Protein AF-A0A5P9NFJ7-F1 (afdb_monomer_lite)

Foldseek 3Di:
DDPDPDPPPVVVVVVVVVVVVVVVLVVVLVVVQLCQVQPVDPLRVPPDSVQKAFPQDDVQWTKIWGDDQNFIWIWIFDDDPSHTDHTDTPGGGDPDPDRDPPPDPALPGQAWDQDPVVQAIAGSRRHGDPPQDVVVVHDSGDD

Organism: NCBI:txid2601894

Sequence (143 aa):
MNITTVVRVALLAASCAAAAAQASDHGDHAARCKNAVMTETAEFQDIPMAGFSQNGHHHHNLLWTIHWDGQTATGSCKFHDGHFKGVEIHTHLKHSHHHKKSEHYKGEYGGFYYDRHVAKWRDPDGHVCHTCTPENGFPTRGY

pLDDT: mean 72.41, std 17.0, range [37.25, 95.12]

Secondary structure (DSSP, 8-state):
----SSTTSTHHHHHHHHHHHHHHHHHHHHHHHHHIIIII-GGGTTS-GGGEEEEEEETTEEEEEEEETTEEEEEEEEEETTEEEEEEEEE-----SS--------STTSS-EEETTTTEEE-TTSSB-TT--GGGT--SS--

Structure (mmCIF, N/CA/C/O backbone):
data_AF-A0A5P9NFJ7-F1
#
_entry.id   AF-A0A5P9NFJ7-F1
#
loop_
_atom_site.group_PDB
_atom_site.id
_atom_site.type_symbol
_atom_site.label_atom_id
_atom_site.label_alt_id
_atom_site.label_comp_id
_atom_site.label_asym_id
_atom_site.label_entity_id
_atom_site.label_seq_id
_atom_site.pdbx_PDB_ins_code
_atom_site.Cartn_x
_atom_site.Cartn_y
_atom_site.Cartn_z
_atom_site.occupancy
_atom_site.B_iso_or_equiv
_atom_site.auth_seq_id
_atom_site.auth_comp_id
_atom_site.auth_asym_id
_atom_site.auth_atom_id
_atom_site.pdbx_PDB_model_num
ATOM 1 N N . MET A 1 1 ? 33.511 -36.329 -38.056 1.00 41.50 1 MET A N 1
ATOM 2 C CA . MET A 1 1 ? 33.018 -35.781 -36.771 1.00 41.50 1 MET A CA 1
ATOM 3 C C . MET A 1 1 ? 32.157 -34.567 -37.098 1.00 41.50 1 MET A C 1
ATOM 5 O O . MET A 1 1 ? 32.683 -33.622 -37.667 1.00 41.50 1 MET A O 1
ATOM 9 N N . ASN A 1 2 ? 30.839 -34.647 -36.872 1.00 37.25 2 ASN A N 1
ATOM 10 C CA . ASN A 1 2 ? 29.849 -33.670 -37.354 1.00 37.25 2 ASN A CA 1
ATOM 11 C C . ASN A 1 2 ? 29.635 -32.522 -36.352 1.00 37.25 2 ASN A C 1
ATOM 13 O O . ASN A 1 2 ? 29.335 -32.756 -35.185 1.00 37.25 2 ASN A O 1
ATOM 17 N N . ILE A 1 3 ? 29.771 -31.284 -36.835 1.00 51.47 3 ILE A N 1
ATOM 18 C CA . ILE A 1 3 ? 29.779 -30.019 -36.075 1.00 51.47 3 ILE A CA 1
ATOM 19 C C . ILE A 1 3 ? 28.361 -29.411 -36.041 1.00 51.47 3 ILE A C 1
ATOM 21 O O . ILE A 1 3 ? 28.152 -28.254 -36.384 1.00 51.47 3 ILE A O 1
ATOM 25 N N . THR A 1 4 ? 27.335 -30.197 -35.702 1.00 52.41 4 THR A N 1
ATOM 26 C CA . THR A 1 4 ? 25.927 -29.744 -35.835 1.00 52.41 4 THR A CA 1
ATOM 27 C C . THR A 1 4 ? 25.122 -29.786 -34.535 1.00 52.41 4 THR A C 1
ATOM 29 O O . THR A 1 4 ? 23.923 -29.520 -34.549 1.00 52.41 4 THR A O 1
ATOM 32 N N . THR A 1 5 ? 25.762 -30.066 -33.396 1.00 48.75 5 THR A N 1
ATOM 33 C CA . THR A 1 5 ? 25.061 -30.346 -32.123 1.00 48.75 5 THR A CA 1
ATOM 34 C C . THR A 1 5 ? 25.290 -29.302 -31.022 1.00 48.75 5 THR A C 1
ATOM 36 O O . THR A 1 5 ? 24.879 -29.521 -29.890 1.00 48.75 5 THR A O 1
ATOM 39 N N . VAL A 1 6 ? 25.927 -28.159 -31.310 1.00 47.06 6 VAL A N 1
ATOM 40 C CA . VAL A 1 6 ? 26.293 -27.174 -30.261 1.00 47.06 6 VAL A CA 1
ATOM 41 C C . VAL A 1 6 ? 25.348 -25.959 -30.204 1.00 47.06 6 VAL A C 1
ATOM 43 O O . VAL A 1 6 ? 25.294 -25.261 -29.199 1.00 47.06 6 VAL A O 1
ATOM 46 N N . VAL A 1 7 ? 24.516 -25.719 -31.224 1.00 46.38 7 VAL A N 1
ATOM 47 C CA . VAL A 1 7 ? 23.753 -24.453 -31.328 1.00 46.38 7 VAL A CA 1
ATOM 48 C C . VAL A 1 7 ? 22.444 -24.438 -30.514 1.00 46.38 7 VAL A C 1
ATOM 50 O O . VAL A 1 7 ? 21.917 -23.371 -30.218 1.00 46.38 7 VAL A O 1
ATOM 53 N N . ARG A 1 8 ? 21.907 -25.590 -30.082 1.00 41.88 8 ARG A N 1
ATOM 54 C CA . ARG A 1 8 ? 20.587 -25.642 -29.411 1.00 41.88 8 ARG A CA 1
ATOM 55 C C . ARG A 1 8 ? 20.593 -25.440 -27.890 1.00 41.88 8 ARG A C 1
ATOM 57 O O . ARG A 1 8 ? 19.532 -25.179 -27.337 1.00 41.88 8 ARG A O 1
ATOM 64 N N . VAL A 1 9 ? 21.740 -25.513 -27.212 1.00 41.75 9 VAL A N 1
ATOM 65 C CA . VAL A 1 9 ? 21.795 -25.371 -25.738 1.00 41.75 9 VAL A CA 1
ATOM 66 C C . VAL A 1 9 ? 21.940 -23.906 -25.296 1.00 41.75 9 VAL A C 1
ATOM 68 O O . VAL A 1 9 ? 21.511 -23.545 -24.205 1.00 41.75 9 VAL A O 1
ATOM 71 N N . ALA A 1 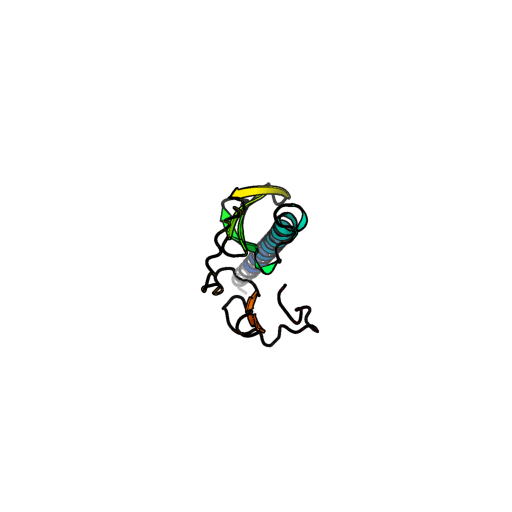10 ? 22.457 -23.024 -26.156 1.00 42.78 10 ALA A N 1
ATOM 72 C CA . ALA A 1 10 ? 22.693 -21.619 -25.806 1.00 42.78 10 ALA A CA 1
ATOM 73 C C . ALA A 1 10 ? 21.416 -20.750 -25.743 1.00 42.78 10 ALA A C 1
ATOM 75 O O . ALA A 1 10 ? 21.422 -19.697 -25.113 1.00 42.78 10 ALA A O 1
ATOM 76 N N . LEU A 1 11 ? 20.309 -21.181 -26.356 1.00 43.16 11 LEU A N 1
ATOM 77 C CA . LEU A 1 11 ? 19.073 -20.386 -26.438 1.00 43.16 11 LEU A CA 1
ATOM 78 C C . LEU A 1 11 ? 18.188 -20.453 -25.178 1.00 43.16 11 LEU A C 1
ATOM 80 O O . LEU A 1 11 ? 17.342 -19.585 -25.001 1.00 43.16 11 LEU A O 1
ATOM 84 N N . LEU A 1 12 ? 18.392 -21.429 -24.285 1.00 44.94 12 LEU A N 1
ATOM 85 C CA . LEU A 1 12 ? 17.580 -21.603 -23.065 1.00 44.94 12 LEU A CA 1
ATOM 86 C C . LEU A 1 12 ? 18.115 -20.839 -21.841 1.00 44.94 12 LEU A C 1
ATOM 88 O O . LEU A 1 12 ? 17.357 -20.549 -20.919 1.00 44.94 12 LEU A O 1
ATOM 92 N N . ALA A 1 13 ? 19.401 -20.480 -21.824 1.00 46.62 13 ALA A N 1
ATOM 93 C CA . ALA A 1 13 ? 19.993 -19.721 -20.718 1.00 46.62 13 ALA A CA 1
ATOM 94 C C . ALA A 1 13 ? 19.675 -18.215 -20.795 1.00 46.62 13 ALA A C 1
ATOM 96 O O . ALA A 1 13 ? 19.547 -17.553 -19.766 1.00 46.62 13 ALA A O 1
ATOM 97 N N . ALA A 1 14 ? 19.496 -17.675 -22.006 1.00 45.72 14 ALA A N 1
ATOM 98 C CA . ALA A 1 14 ? 19.188 -16.259 -22.217 1.00 45.72 14 ALA A CA 1
ATOM 99 C C . ALA A 1 14 ? 17.766 -15.878 -21.757 1.00 45.72 14 ALA A C 1
ATOM 101 O O . ALA A 1 14 ? 17.548 -14.767 -21.278 1.00 45.72 14 ALA A O 1
ATOM 102 N N . SER A 1 15 ? 16.806 -16.805 -21.837 1.00 44.59 15 SER A N 1
ATOM 103 C CA . SER A 1 15 ? 15.421 -16.579 -21.403 1.00 44.59 15 SER A CA 1
ATOM 104 C C . SER A 1 15 ? 15.270 -16.455 -19.883 1.00 44.59 15 SER A C 1
ATOM 106 O O . SER A 1 15 ? 14.421 -15.698 -19.418 1.00 44.59 15 SER A O 1
ATOM 108 N N . CYS A 1 16 ? 16.107 -17.139 -19.096 1.00 43.72 16 CYS A N 1
ATOM 109 C CA . CYS A 1 16 ? 16.026 -17.079 -17.633 1.00 43.72 16 CYS A CA 1
ATOM 110 C C . CYS A 1 16 ? 16.573 -15.760 -17.065 1.00 43.72 16 CYS A C 1
ATOM 112 O O . CYS A 1 16 ? 16.021 -15.235 -16.101 1.00 43.72 16 CYS A O 1
ATOM 114 N N . ALA A 1 17 ? 17.624 -15.196 -17.670 1.00 51.25 17 ALA A N 1
ATOM 115 C CA . ALA A 1 17 ? 18.217 -13.939 -17.212 1.00 51.25 17 ALA A CA 1
ATOM 116 C C . ALA A 1 17 ? 17.294 -12.732 -17.456 1.00 51.25 17 ALA A C 1
ATOM 118 O O . ALA A 1 17 ? 17.171 -11.866 -16.593 1.00 51.25 17 ALA A O 1
ATOM 119 N N . ALA A 1 18 ? 16.599 -12.699 -18.598 1.00 49.22 18 ALA A N 1
ATOM 120 C CA . ALA A 1 18 ? 15.651 -11.632 -18.913 1.00 49.22 18 ALA A CA 1
ATOM 121 C C . ALA A 1 18 ? 14.427 -11.646 -17.979 1.00 49.22 18 ALA A C 1
ATOM 123 O O . ALA A 1 18 ? 14.019 -10.595 -17.492 1.00 49.22 18 ALA A O 1
ATOM 124 N N . ALA A 1 19 ? 13.886 -12.829 -17.671 1.00 48.59 19 ALA A N 1
ATOM 125 C CA . ALA A 1 19 ? 12.771 -12.967 -16.735 1.00 48.59 19 ALA A CA 1
ATOM 126 C C . ALA A 1 19 ? 13.163 -12.573 -15.299 1.00 48.59 19 ALA A C 1
ATOM 128 O O . ALA A 1 19 ? 12.394 -11.903 -14.614 1.00 48.59 19 ALA A O 1
ATOM 129 N N . ALA A 1 20 ? 14.374 -12.931 -14.855 1.00 50.66 20 ALA A N 1
ATOM 130 C CA . ALA A 1 20 ? 14.879 -12.547 -13.538 1.00 50.66 20 ALA A CA 1
ATOM 131 C C . ALA A 1 20 ? 15.116 -11.030 -13.416 1.00 50.66 20 ALA A C 1
ATOM 133 O O . ALA A 1 20 ? 14.748 -10.443 -12.403 1.00 50.66 20 ALA A O 1
ATOM 134 N N . ALA A 1 21 ? 15.665 -10.388 -14.455 1.00 52.66 21 ALA A N 1
ATOM 135 C CA . ALA A 1 21 ? 15.881 -8.939 -14.478 1.00 52.66 21 ALA A CA 1
ATOM 136 C C . ALA A 1 21 ? 14.562 -8.144 -14.514 1.00 52.66 21 ALA A C 1
ATOM 138 O O . ALA A 1 21 ? 14.428 -7.122 -13.845 1.00 52.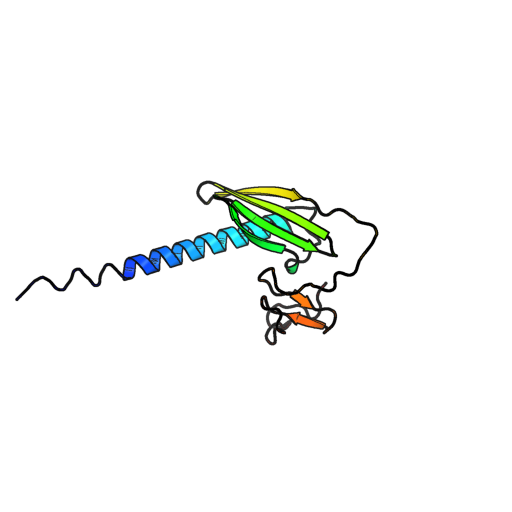66 21 ALA A O 1
ATOM 139 N N . GLN A 1 22 ? 13.561 -8.629 -15.255 1.00 54.06 22 GLN A N 1
ATOM 140 C CA . GLN A 1 22 ? 12.223 -8.027 -15.270 1.00 54.06 22 GLN A CA 1
ATOM 141 C C . GLN A 1 22 ? 11.500 -8.198 -13.927 1.00 54.06 22 GLN A C 1
ATOM 143 O O . GLN A 1 22 ? 10.795 -7.292 -13.488 1.00 54.06 22 GLN A O 1
ATOM 148 N N . ALA A 1 23 ? 11.698 -9.331 -13.246 1.00 55.84 23 ALA A N 1
ATOM 149 C CA . ALA A 1 23 ? 11.147 -9.559 -11.914 1.00 55.84 23 ALA A CA 1
ATOM 150 C C . ALA A 1 23 ? 11.803 -8.667 -10.843 1.00 55.84 23 ALA A C 1
ATOM 152 O O . ALA A 1 23 ? 11.099 -8.172 -9.962 1.00 55.84 23 ALA A O 1
ATOM 153 N N . SER A 1 24 ? 13.119 -8.425 -10.924 1.00 59.97 24 SER A N 1
ATOM 154 C CA . SER A 1 24 ? 13.822 -7.535 -9.989 1.00 59.97 24 SER A CA 1
ATOM 155 C C . SER A 1 24 ? 13.443 -6.066 -10.184 1.00 59.97 24 SER A C 1
ATOM 157 O O . SER A 1 24 ? 13.117 -5.397 -9.210 1.00 59.97 24 SER A O 1
ATOM 159 N N . ASP A 1 25 ? 13.389 -5.590 -11.432 1.00 62.72 25 ASP A N 1
ATOM 160 C CA . ASP A 1 25 ? 13.007 -4.206 -11.756 1.00 62.72 25 ASP A CA 1
ATOM 161 C C . ASP A 1 25 ? 11.568 -3.894 -11.305 1.00 62.72 25 ASP A C 1
ATOM 163 O O . ASP A 1 25 ? 11.284 -2.866 -10.688 1.00 62.72 25 ASP A O 1
ATOM 167 N N . HIS A 1 26 ? 10.650 -4.843 -11.511 1.00 66.00 26 HIS A N 1
ATOM 168 C CA . HIS A 1 26 ? 9.273 -4.717 -11.040 1.00 66.00 26 HIS A CA 1
ATOM 169 C C . HIS A 1 26 ? 9.171 -4.713 -9.503 1.00 66.00 26 HIS A C 1
ATOM 171 O O . HIS A 1 26 ? 8.337 -3.998 -8.943 1.00 66.00 26 HIS A O 1
ATOM 177 N N . GLY A 1 27 ? 10.017 -5.487 -8.812 1.00 70.25 27 GLY A N 1
ATOM 178 C CA . GLY A 1 27 ? 10.100 -5.500 -7.349 1.00 70.25 27 GLY A CA 1
ATOM 179 C C . GLY A 1 27 ? 10.588 -4.170 -6.768 1.00 70.25 27 GLY A C 1
ATOM 180 O O . GLY A 1 27 ? 9.978 -3.646 -5.832 1.00 70.25 27 GLY A O 1
ATOM 181 N N . ASP A 1 28 ? 11.624 -3.584 -7.369 1.00 81.69 28 ASP A N 1
ATOM 182 C CA . ASP A 1 28 ? 12.196 -2.304 -6.942 1.00 81.69 28 ASP A CA 1
ATOM 183 C C . ASP A 1 28 ? 11.221 -1.141 -7.175 1.00 81.69 28 ASP A C 1
ATOM 185 O O . ASP A 1 28 ? 11.017 -0.297 -6.293 1.00 81.69 28 ASP A O 1
ATOM 189 N N . HIS A 1 29 ? 10.533 -1.128 -8.321 1.00 85.31 29 HIS A N 1
ATOM 190 C CA . HIS A 1 29 ? 9.483 -0.150 -8.600 1.00 85.31 29 HIS A CA 1
ATOM 191 C C . HIS A 1 29 ? 8.307 -0.264 -7.624 1.00 85.31 29 HIS A C 1
ATOM 193 O O . HIS A 1 29 ? 7.835 0.757 -7.114 1.00 85.31 29 HIS A O 1
ATOM 199 N N . ALA A 1 30 ? 7.860 -1.484 -7.314 1.00 84.12 30 ALA A N 1
ATOM 200 C CA . ALA A 1 30 ? 6.780 -1.720 -6.358 1.00 84.12 30 ALA A CA 1
ATOM 201 C C . ALA A 1 30 ? 7.142 -1.214 -4.954 1.00 84.12 30 ALA A C 1
ATOM 203 O O . ALA A 1 30 ? 6.372 -0.471 -4.340 1.00 84.12 30 ALA A O 1
ATOM 204 N N . ALA A 1 31 ? 8.341 -1.546 -4.466 1.00 83.38 31 ALA A N 1
ATOM 205 C CA . ALA A 1 31 ? 8.829 -1.085 -3.170 1.00 83.38 31 ALA A CA 1
ATOM 206 C C . ALA A 1 31 ? 8.964 0.445 -3.118 1.00 83.38 31 ALA A C 1
ATOM 208 O O . ALA A 1 31 ? 8.540 1.075 -2.145 1.00 83.38 31 ALA A O 1
ATOM 209 N N . ARG A 1 32 ? 9.497 1.064 -4.182 1.00 89.56 32 ARG A N 1
ATOM 210 C CA . ARG A 1 32 ? 9.626 2.524 -4.271 1.00 89.56 32 ARG A CA 1
ATOM 211 C C . ARG A 1 32 ? 8.266 3.214 -4.286 1.00 89.56 32 ARG A C 1
ATOM 213 O O . ARG A 1 32 ? 8.085 4.186 -3.558 1.00 89.56 32 ARG A O 1
ATOM 220 N N . CYS A 1 33 ? 7.328 2.708 -5.084 1.00 90.31 33 CYS A N 1
ATOM 221 C CA . CYS A 1 33 ? 5.972 3.240 -5.169 1.00 90.31 33 CYS A CA 1
ATOM 222 C C . CYS A 1 33 ? 5.261 3.162 -3.816 1.00 90.31 33 CYS A C 1
ATOM 224 O O . CYS A 1 33 ? 4.748 4.165 -3.326 1.00 90.31 33 CYS A O 1
ATOM 226 N N . LYS A 1 34 ? 5.310 1.991 -3.175 1.00 86.69 34 LYS A N 1
ATOM 227 C CA . LYS A 1 34 ? 4.723 1.763 -1.855 1.00 86.69 34 LYS A CA 1
ATOM 228 C C . LYS A 1 34 ? 5.281 2.718 -0.803 1.00 86.69 34 LYS A C 1
ATOM 230 O O . LYS A 1 34 ? 4.506 3.338 -0.082 1.00 86.69 34 LYS A O 1
ATOM 235 N N . ASN A 1 35 ? 6.604 2.882 -0.745 1.00 86.50 35 ASN A N 1
ATOM 236 C CA . ASN A 1 35 ? 7.225 3.831 0.177 1.00 86.50 35 ASN A CA 1
ATOM 237 C C . ASN A 1 35 ? 6.772 5.268 -0.109 1.00 86.50 35 ASN A C 1
ATOM 239 O O . ASN A 1 35 ? 6.301 5.933 0.801 1.00 86.50 35 ASN A O 1
ATOM 243 N N . ALA A 1 36 ? 6.826 5.728 -1.361 1.00 91.00 36 ALA A N 1
ATOM 244 C CA . ALA A 1 36 ? 6.433 7.097 -1.696 1.00 91.00 36 ALA A CA 1
ATOM 245 C C . ALA A 1 36 ? 4.963 7.400 -1.347 1.00 91.00 36 ALA A C 1
ATOM 247 O O . ALA A 1 36 ? 4.649 8.456 -0.802 1.00 91.00 36 ALA A O 1
ATOM 248 N N . VAL A 1 37 ? 4.052 6.460 -1.606 1.00 90.88 37 VAL A N 1
ATOM 249 C CA . VAL A 1 37 ? 2.636 6.629 -1.256 1.00 90.88 37 VAL A CA 1
ATOM 250 C C . VAL A 1 37 ? 2.449 6.659 0.262 1.00 90.88 37 VAL A C 1
ATOM 252 O O . VAL A 1 37 ? 1.782 7.551 0.770 1.00 90.88 37 VAL A O 1
ATOM 255 N N . MET A 1 38 ? 3.058 5.727 0.996 1.00 85.00 38 MET A N 1
ATOM 256 C CA . MET A 1 38 ? 2.759 5.539 2.421 1.00 85.00 38 MET A CA 1
ATOM 257 C C . MET A 1 38 ? 3.571 6.432 3.363 1.00 85.00 38 MET A C 1
ATOM 259 O O . MET A 1 38 ? 3.164 6.627 4.502 1.00 85.00 38 MET A O 1
ATOM 263 N N . THR A 1 39 ? 4.712 6.974 2.928 1.00 80.69 39 THR A N 1
ATOM 264 C CA . THR A 1 39 ? 5.572 7.808 3.787 1.00 80.69 39 THR A CA 1
ATOM 265 C C . THR A 1 39 ? 5.669 9.254 3.311 1.00 80.69 39 THR A C 1
ATOM 267 O O . THR A 1 39 ? 5.704 10.168 4.136 1.00 80.69 39 THR A O 1
ATOM 270 N N . GLU A 1 40 ? 5.675 9.492 1.996 1.00 85.31 40 GLU A N 1
ATOM 271 C CA . GLU A 1 40 ? 5.864 10.834 1.428 1.00 85.31 40 GLU A CA 1
ATOM 272 C C . GLU A 1 40 ? 4.526 11.573 1.209 1.00 85.31 40 GLU A C 1
ATOM 274 O O . GLU A 1 40 ? 4.519 12.795 1.062 1.00 85.31 40 GLU A O 1
ATOM 279 N N . THR A 1 41 ? 3.383 10.872 1.249 1.00 86.00 41 THR A N 1
ATOM 280 C CA . THR A 1 41 ? 2.048 11.486 1.121 1.00 86.00 41 THR A CA 1
ATOM 281 C C . THR A 1 41 ? 1.394 11.670 2.489 1.00 86.00 41 THR A C 1
ATOM 283 O O . THR A 1 41 ? 0.957 10.703 3.106 1.00 86.00 41 THR A O 1
ATOM 286 N N . ALA A 1 42 ? 1.277 12.921 2.947 1.00 84.69 42 ALA A N 1
ATOM 287 C CA . ALA A 1 42 ? 0.758 13.257 4.280 1.00 84.69 42 ALA A CA 1
ATOM 288 C C . ALA A 1 42 ? -0.637 12.675 4.579 1.00 84.69 42 ALA A C 1
ATOM 290 O O . ALA A 1 42 ? -0.894 12.266 5.704 1.00 84.69 42 ALA A O 1
ATOM 291 N N . GLU A 1 43 ? -1.515 12.582 3.574 1.00 84.38 43 GLU A N 1
ATOM 292 C CA . GLU A 1 43 ? -2.862 12.001 3.713 1.00 84.38 43 GLU A CA 1
ATOM 293 C C . GLU A 1 43 ? -2.843 10.527 4.158 1.00 84.38 43 GLU A C 1
ATOM 295 O O . GLU A 1 43 ? -3.806 10.052 4.755 1.00 84.38 43 GLU A O 1
ATOM 300 N N . PHE A 1 44 ? -1.756 9.798 3.883 1.00 85.25 44 PHE A N 1
ATOM 301 C CA . PHE A 1 44 ? -1.672 8.351 4.087 1.00 85.25 44 PHE A CA 1
ATOM 302 C C . PHE A 1 44 ? -0.656 7.932 5.159 1.00 85.25 44 PHE A C 1
ATOM 304 O O . PHE A 1 44 ? -0.520 6.737 5.412 1.00 85.25 44 PHE A O 1
ATOM 311 N N . GLN A 1 45 ? 0.030 8.881 5.810 1.00 79.00 45 GLN A N 1
ATOM 312 C CA . GLN A 1 45 ? 1.096 8.590 6.785 1.00 79.00 45 GLN A CA 1
ATOM 313 C C . GLN A 1 45 ? 0.616 7.781 7.996 1.00 79.00 45 GLN A C 1
ATOM 315 O O . GLN A 1 45 ? 1.362 6.950 8.512 1.00 79.00 45 GLN A O 1
ATOM 320 N N . ASP A 1 46 ? -0.630 7.992 8.422 1.00 77.12 46 ASP A N 1
ATOM 321 C CA . ASP A 1 46 ? -1.223 7.299 9.572 1.00 77.12 46 ASP A CA 1
ATOM 322 C C . ASP A 1 46 ? -1.919 5.982 9.191 1.00 77.12 46 ASP A C 1
ATOM 324 O O . ASP A 1 46 ? -2.435 5.265 10.051 1.00 77.12 46 ASP A O 1
ATOM 328 N N . ILE A 1 47 ? -1.959 5.644 7.900 1.00 77.31 47 ILE A N 1
ATOM 329 C CA . ILE A 1 47 ? -2.610 4.429 7.417 1.00 77.31 47 ILE A CA 1
ATOM 330 C C . ILE A 1 47 ? -1.611 3.281 7.510 1.00 77.31 47 ILE A C 1
ATOM 332 O O . ILE A 1 47 ? -0.491 3.387 7.001 1.00 77.31 47 ILE A O 1
ATOM 336 N N . PRO A 1 48 ? -1.982 2.137 8.106 1.00 75.06 48 PRO A N 1
ATOM 337 C CA . PRO A 1 48 ? -1.075 1.012 8.159 1.00 75.06 48 PRO A CA 1
ATOM 338 C C . PRO A 1 48 ? -0.753 0.519 6.753 1.00 75.06 48 PRO A C 1
ATOM 340 O O . PRO A 1 48 ? -1.595 0.461 5.858 1.00 75.06 48 PRO A O 1
ATOM 343 N N . MET A 1 49 ? 0.477 0.043 6.601 1.00 72.75 49 MET A N 1
ATOM 344 C CA . MET A 1 49 ? 1.031 -0.458 5.345 1.00 72.75 49 MET A CA 1
ATOM 345 C C . MET A 1 49 ? 0.187 -1.564 4.671 1.00 72.75 49 MET A C 1
ATOM 347 O O . MET A 1 49 ? 0.328 -1.797 3.474 1.00 72.75 49 MET A O 1
ATOM 351 N N . ALA A 1 50 ? -0.677 -2.247 5.431 1.00 68.25 50 ALA A N 1
ATOM 352 C CA . ALA A 1 50 ? -1.604 -3.278 4.953 1.00 68.25 50 ALA A CA 1
ATOM 353 C C . ALA A 1 50 ? -2.861 -2.725 4.249 1.00 68.25 50 ALA A C 1
ATOM 355 O O . ALA A 1 50 ? -3.571 -3.481 3.588 1.00 68.25 50 ALA A O 1
ATOM 356 N N . GLY A 1 51 ? -3.150 -1.428 4.397 1.00 76.00 51 GLY A N 1
ATOM 357 C CA . GLY A 1 51 ? -4.195 -0.753 3.628 1.00 76.00 51 GLY A CA 1
ATOM 358 C C . GLY A 1 51 ? -3.780 -0.515 2.178 1.00 76.00 51 GLY A C 1
ATOM 359 O O . GLY A 1 51 ? -4.642 -0.400 1.315 1.00 76.00 51 GLY A O 1
ATOM 360 N N . PHE A 1 52 ? -2.473 -0.472 1.899 1.00 86.00 52 PHE A N 1
ATOM 361 C CA . PHE A 1 52 ? -1.924 -0.276 0.562 1.00 86.00 52 PHE A CA 1
ATOM 362 C C . PHE A 1 52 ? -1.897 -1.568 -0.244 1.00 86.00 52 PHE A C 1
ATOM 364 O O . PHE A 1 52 ? -1.468 -2.622 0.227 1.00 86.00 52 PHE A O 1
ATOM 371 N N . SER A 1 53 ? -2.235 -1.432 -1.515 1.00 80.88 53 SER A N 1
ATOM 372 C CA . SER A 1 53 ? -2.233 -2.507 -2.485 1.00 80.88 53 SER A CA 1
ATOM 373 C C . SER A 1 53 ? -1.807 -2.012 -3.858 1.00 80.88 53 SER A C 1
ATOM 375 O O . SER A 1 53 ? -2.039 -0.856 -4.219 1.00 80.88 53 SER A O 1
ATOM 377 N N . GLN A 1 54 ? -1.166 -2.893 -4.622 1.00 84.88 54 GLN A N 1
ATOM 378 C CA . GLN A 1 54 ? -0.772 -2.622 -5.998 1.00 84.88 54 GLN A CA 1
ATOM 379 C C . GLN A 1 54 ? -1.675 -3.417 -6.936 1.00 84.88 54 GLN A C 1
ATOM 381 O O . GLN A 1 54 ? -1.696 -4.644 -6.889 1.00 84.88 54 GLN A O 1
ATOM 386 N N . ASN A 1 55 ? -2.384 -2.716 -7.817 1.00 75.19 55 ASN A N 1
ATOM 387 C CA . ASN A 1 55 ? -3.434 -3.303 -8.656 1.00 75.19 55 ASN A CA 1
ATOM 388 C C . ASN A 1 55 ? -2.954 -3.637 -10.075 1.00 75.19 55 ASN A C 1
ATOM 390 O O . ASN A 1 55 ? -3.756 -3.962 -10.947 1.00 75.19 55 ASN A O 1
ATOM 394 N N . GLY A 1 56 ? -1.649 -3.518 -10.328 1.00 75.94 56 GLY A N 1
ATOM 395 C CA . GLY A 1 56 ? -1.030 -3.792 -11.621 1.00 75.94 56 GLY A CA 1
ATOM 396 C C . GLY A 1 56 ? -0.304 -2.579 -12.193 1.00 75.94 56 GLY A C 1
ATOM 397 O O . GLY A 1 56 ? 0.167 -1.708 -11.459 1.00 75.94 56 GLY A O 1
ATOM 398 N N . HIS A 1 57 ? -0.192 -2.540 -13.517 1.00 80.50 57 HIS A N 1
ATOM 399 C CA . HIS A 1 57 ? 0.522 -1.501 -14.248 1.00 80.50 57 HIS A CA 1
ATOM 400 C C . HIS A 1 57 ? -0.303 -1.011 -15.439 1.00 80.50 57 HIS A C 1
ATOM 402 O O . HIS A 1 57 ? -0.991 -1.786 -16.101 1.00 80.50 57 HIS A O 1
ATOM 408 N N . HIS A 1 58 ? -0.213 0.283 -15.734 1.00 76.75 58 HIS A N 1
ATOM 409 C CA . HIS A 1 58 ? -0.735 0.854 -16.969 1.00 76.75 58 HIS A CA 1
ATOM 410 C C . HIS A 1 58 ? 0.357 1.710 -17.608 1.00 76.75 58 HIS A C 1
ATOM 412 O O . HIS A 1 58 ? 0.776 2.723 -17.043 1.00 76.75 58 HIS A O 1
ATOM 418 N N . HIS A 1 59 ? 0.848 1.276 -18.772 1.00 81.50 59 HIS A N 1
ATOM 419 C CA . HIS A 1 59 ? 2.083 1.788 -19.373 1.00 81.50 59 HIS A CA 1
ATOM 420 C C . HIS A 1 59 ? 3.269 1.654 -18.399 1.00 81.50 59 HIS A C 1
ATOM 422 O O . HIS A 1 59 ? 3.483 0.581 -17.845 1.00 81.50 59 HIS A O 1
ATOM 428 N N . HIS A 1 60 ? 4.015 2.735 -18.171 1.00 82.00 60 HIS A N 1
ATOM 429 C CA . HIS A 1 60 ? 5.132 2.800 -17.226 1.00 82.00 60 HIS A CA 1
ATOM 430 C C . HIS A 1 60 ? 4.696 3.200 -15.807 1.00 82.00 60 HIS A C 1
ATOM 432 O O . HIS A 1 60 ? 5.522 3.605 -14.998 1.00 82.00 60 HIS A O 1
ATOM 438 N N . ASN A 1 61 ? 3.401 3.132 -15.490 1.00 88.69 61 ASN A N 1
ATOM 439 C CA . ASN A 1 61 ? 2.891 3.540 -14.186 1.00 88.69 61 ASN A CA 1
ATOM 440 C C . ASN A 1 61 ? 2.451 2.326 -13.378 1.00 88.69 61 ASN A C 1
ATOM 442 O O . ASN A 1 61 ? 1.797 1.430 -13.913 1.00 88.69 61 ASN A O 1
ATOM 446 N N . LEU A 1 62 ? 2.739 2.341 -12.079 1.00 90.62 62 LEU A N 1
ATOM 447 C CA . LEU A 1 62 ? 2.205 1.359 -11.139 1.00 90.62 62 LEU A CA 1
ATOM 448 C C . LEU A 1 62 ? 0.903 1.880 -10.549 1.00 90.62 62 LEU A C 1
ATOM 450 O O . LEU A 1 62 ? 0.880 2.962 -9.968 1.00 90.62 62 LEU A O 1
ATOM 454 N N . LEU A 1 63 ? -0.175 1.119 -10.711 1.00 91.06 63 LEU A N 1
ATOM 455 C CA . LEU A 1 63 ? -1.472 1.461 -10.142 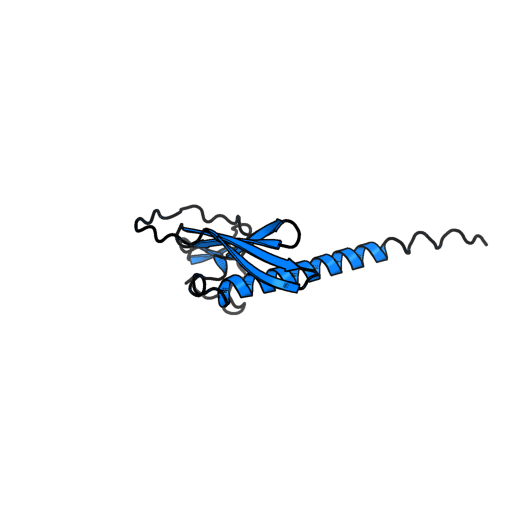1.00 91.06 63 LEU A CA 1
ATOM 456 C C . LEU A 1 63 ? -1.538 0.971 -8.704 1.00 91.06 63 LEU A C 1
ATOM 458 O O . LEU A 1 63 ? -1.154 -0.162 -8.408 1.00 91.06 63 LEU A O 1
ATOM 462 N N . TRP A 1 64 ? -2.069 1.808 -7.825 1.00 91.06 64 TRP A N 1
ATOM 463 C CA . TRP A 1 64 ? -2.214 1.477 -6.418 1.00 91.06 64 TRP A CA 1
ATOM 464 C C . TRP A 1 64 ? -3.596 1.835 -5.901 1.00 91.06 64 TRP A C 1
ATOM 466 O O . TRP A 1 64 ? -4.336 2.641 -6.475 1.00 91.06 64 TRP A O 1
ATOM 476 N N . THR A 1 65 ? -3.962 1.199 -4.800 1.00 87.50 65 THR A N 1
ATOM 477 C CA . THR A 1 65 ? -5.188 1.486 -4.071 1.00 87.50 65 THR A CA 1
ATOM 478 C C . THR A 1 65 ? -4.952 1.330 -2.582 1.00 87.50 65 THR A C 1
ATOM 480 O O . THR A 1 65 ? -4.233 0.435 -2.143 1.00 87.50 65 THR A O 1
ATOM 483 N N . ILE A 1 66 ? -5.552 2.225 -1.812 1.00 86.06 66 ILE A N 1
ATOM 484 C CA . ILE A 1 66 ? -5.579 2.183 -0.362 1.00 86.06 66 ILE A CA 1
ATOM 485 C C . ILE A 1 66 ? -7.007 1.903 0.074 1.00 86.06 66 ILE A C 1
ATOM 487 O O . ILE A 1 66 ? -7.909 2.671 -0.260 1.00 86.06 66 ILE A O 1
ATOM 491 N N . HIS A 1 67 ? -7.195 0.846 0.855 1.00 81.81 67 HIS A N 1
ATOM 492 C CA . HIS A 1 67 ? -8.438 0.560 1.560 1.00 81.81 67 HIS A CA 1
ATOM 493 C C . HIS A 1 67 ? -8.222 0.712 3.059 1.00 81.81 67 HIS A C 1
ATOM 495 O O . HIS A 1 67 ? -7.440 -0.019 3.663 1.00 81.81 67 HIS A O 1
ATOM 501 N N . TRP A 1 68 ? -8.934 1.655 3.672 1.00 80.81 68 TRP A N 1
ATOM 502 C CA . TRP A 1 68 ? -8.821 1.908 5.105 1.00 80.81 68 TRP A CA 1
ATOM 503 C C . TRP A 1 68 ? -10.146 2.395 5.680 1.00 80.81 68 TRP A C 1
ATOM 505 O O . TRP A 1 68 ? -10.779 3.277 5.108 1.00 80.81 68 TRP A O 1
ATOM 515 N N . ASP A 1 69 ? -10.596 1.793 6.782 1.00 75.12 69 ASP A N 1
ATOM 516 C CA . ASP A 1 69 ? -11.837 2.154 7.486 1.00 75.12 69 ASP A CA 1
ATOM 517 C C . ASP A 1 69 ? -13.085 2.298 6.587 1.00 75.12 69 ASP A C 1
ATOM 519 O O . ASP A 1 69 ? -13.931 3.174 6.776 1.00 75.12 69 ASP A O 1
ATOM 523 N N . GLY A 1 70 ? -13.216 1.413 5.592 1.00 72.19 70 GLY A N 1
ATOM 524 C CA . GLY A 1 70 ? -14.325 1.427 4.629 1.00 72.19 70 GLY A CA 1
ATOM 525 C C . GLY A 1 70 ? -14.239 2.547 3.585 1.00 72.19 70 GLY A C 1
ATOM 526 O O . GLY A 1 70 ? -15.178 2.742 2.815 1.00 72.19 70 GLY A O 1
ATOM 527 N N . GLN A 1 71 ? -13.127 3.276 3.551 1.00 78.38 71 GLN A N 1
ATOM 528 C CA . GLN A 1 71 ? -12.802 4.276 2.544 1.00 78.38 71 GLN A CA 1
ATOM 529 C C . GLN A 1 71 ? -11.815 3.707 1.524 1.00 78.38 71 GLN A C 1
ATOM 531 O O . GLN A 1 71 ? -11.175 2.671 1.739 1.00 78.38 71 GLN A O 1
ATOM 536 N N . THR A 1 72 ? -11.721 4.375 0.376 1.00 84.19 72 THR A N 1
ATOM 537 C CA . THR A 1 72 ? -10.851 3.958 -0.722 1.00 84.19 72 THR A CA 1
ATOM 538 C C . THR A 1 72 ? -10.194 5.163 -1.371 1.00 84.19 72 THR A C 1
ATOM 540 O O . THR A 1 72 ? -10.884 6.097 -1.782 1.00 84.19 72 THR A O 1
ATOM 543 N N . ALA A 1 73 ? -8.874 5.115 -1.501 1.00 89.94 73 ALA A N 1
ATOM 544 C CA . ALA A 1 73 ? -8.100 6.019 -2.339 1.00 89.94 73 ALA A CA 1
ATOM 545 C C . ALA A 1 73 ? -7.414 5.225 -3.448 1.00 89.94 73 ALA A C 1
ATOM 547 O O . ALA A 1 73 ? -7.005 4.089 -3.246 1.00 89.94 73 ALA A O 1
ATOM 548 N N . THR A 1 74 ? -7.299 5.812 -4.629 1.00 91.81 74 THR A N 1
ATOM 549 C CA . THR A 1 74 ? -6.689 5.179 -5.799 1.00 91.81 74 THR A CA 1
ATOM 550 C C . THR A 1 74 ? -5.739 6.163 -6.445 1.00 91.81 74 THR A C 1
ATOM 552 O O . THR A 1 74 ? -5.935 7.379 -6.364 1.00 91.81 74 THR A O 1
ATOM 555 N N . GLY A 1 75 ? -4.727 5.648 -7.126 1.00 93.31 75 GLY A N 1
ATOM 556 C CA . GLY A 1 75 ? -3.806 6.491 -7.860 1.00 93.31 75 GLY A CA 1
ATOM 557 C C . GLY A 1 75 ? -2.784 5.695 -8.642 1.00 93.31 75 GLY A C 1
ATOM 558 O O . GLY A 1 75 ? -2.942 4.496 -8.893 1.00 93.31 75 GLY A O 1
ATOM 559 N N . SER A 1 76 ? -1.734 6.388 -9.059 1.00 94.88 76 SER A N 1
ATOM 560 C CA . SER A 1 76 ? -0.620 5.782 -9.766 1.00 94.88 76 SER A CA 1
ATOM 561 C C . SER A 1 76 ? 0.727 6.359 -9.339 1.00 94.88 76 SER A C 1
ATOM 563 O O . SER A 1 76 ? 0.842 7.528 -8.992 1.00 94.88 76 SER A O 1
ATOM 565 N N . CYS A 1 77 ? 1.765 5.533 -9.352 1.00 95.12 77 CYS A N 1
ATOM 566 C CA . CYS A 1 77 ? 3.152 5.974 -9.289 1.00 95.12 77 CYS A CA 1
ATOM 567 C C . CYS A 1 77 ? 3.687 6.081 -10.711 1.00 95.12 77 CYS A C 1
ATOM 569 O O . CYS A 1 77 ? 3.611 5.115 -11.474 1.00 95.12 77 CYS A O 1
ATOM 571 N N . LYS A 1 78 ? 4.222 7.247 -11.069 1.00 94.62 78 LYS A N 1
ATOM 572 C CA . LYS A 1 78 ? 4.771 7.506 -12.399 1.00 94.62 78 LYS A CA 1
ATOM 573 C C . LYS A 1 78 ? 6.224 7.071 -12.468 1.00 94.62 78 LYS A C 1
ATOM 575 O O . LYS A 1 78 ? 7.041 7.540 -11.673 1.00 94.62 78 LYS A O 1
ATOM 580 N N . PHE A 1 79 ? 6.552 6.251 -13.460 1.00 91.62 79 PHE A N 1
ATOM 581 C CA . PHE A 1 79 ? 7.932 5.964 -13.832 1.00 91.62 79 PHE A CA 1
ATOM 582 C C . PHE A 1 79 ? 8.164 6.380 -15.282 1.00 91.62 79 PHE A C 1
ATOM 584 O O . PHE A 1 79 ? 7.276 6.294 -16.129 1.00 91.62 79 PHE A O 1
ATOM 591 N N . HIS A 1 80 ? 9.365 6.861 -15.567 1.00 87.94 80 HIS A N 1
ATOM 592 C CA . HIS A 1 80 ? 9.807 7.175 -16.920 1.00 87.94 80 HIS A CA 1
ATOM 593 C C . HIS A 1 80 ? 11.247 6.702 -17.060 1.00 87.94 80 HIS A C 1
ATOM 595 O O . HIS A 1 80 ? 12.087 7.092 -16.250 1.00 87.94 80 HIS A O 1
ATOM 601 N N . ASP A 1 81 ? 11.497 5.823 -18.031 1.00 86.50 81 ASP A N 1
ATOM 602 C CA . ASP A 1 81 ? 12.796 5.175 -18.253 1.00 86.50 81 ASP A CA 1
ATOM 603 C C . ASP A 1 81 ? 13.370 4.508 -16.987 1.00 86.50 81 ASP A C 1
ATOM 605 O O . ASP A 1 81 ? 14.549 4.635 -16.680 1.00 86.50 81 ASP A O 1
ATOM 609 N N . GLY A 1 82 ? 12.512 3.849 -16.196 1.00 83.44 82 GLY A N 1
ATOM 610 C CA . GLY A 1 82 ? 12.898 3.214 -14.924 1.00 83.44 82 GLY A CA 1
ATOM 611 C C . GLY A 1 82 ? 13.114 4.191 -13.759 1.00 83.44 82 GLY A C 1
ATOM 612 O O . GLY A 1 82 ? 13.404 3.790 -12.637 1.00 83.44 82 GLY A O 1
ATOM 613 N N . HIS A 1 83 ? 12.941 5.496 -13.978 1.00 88.31 83 HIS A N 1
ATOM 614 C CA . HIS A 1 83 ? 13.091 6.498 -12.928 1.00 88.31 83 HIS A CA 1
ATOM 615 C C . HIS A 1 83 ? 11.744 6.925 -12.354 1.00 88.31 83 HIS A C 1
ATOM 617 O O . HIS A 1 83 ? 10.853 7.371 -13.082 1.00 88.31 83 HIS A O 1
ATOM 623 N N . PHE A 1 84 ? 11.625 6.859 -11.027 1.00 91.69 84 PHE A N 1
ATOM 624 C CA . PHE A 1 84 ? 10.464 7.352 -10.293 1.00 91.69 84 PHE A CA 1
ATOM 625 C C . PHE A 1 84 ? 10.295 8.867 -10.481 1.00 91.69 84 PHE A C 1
ATOM 627 O O . PHE A 1 84 ? 11.236 9.637 -10.277 1.00 91.69 84 PHE A O 1
ATOM 634 N N . LYS A 1 85 ? 9.093 9.294 -10.874 1.00 94.75 85 LYS A N 1
ATOM 635 C CA . LYS A 1 85 ? 8.744 10.706 -11.105 1.00 94.75 85 LYS A CA 1
ATOM 636 C C . LYS A 1 85 ? 7.810 11.277 -10.047 1.00 94.75 85 LYS A C 1
ATOM 638 O O . LYS A 1 85 ? 7.846 12.481 -9.823 1.00 94.75 85 LYS A O 1
ATOM 643 N N . GLY A 1 86 ? 7.004 10.442 -9.397 1.00 93.69 86 GLY A N 1
ATOM 644 C CA . GLY A 1 86 ? 6.122 10.881 -8.320 1.00 93.69 86 GLY A CA 1
ATOM 645 C C . GLY A 1 86 ? 4.867 10.031 -8.166 1.00 93.69 86 GLY A C 1
ATOM 646 O O . GLY A 1 86 ? 4.653 9.060 -8.897 1.00 93.69 86 GLY A O 1
ATOM 647 N N . VAL A 1 87 ? 4.040 10.431 -7.203 1.00 94.75 87 VAL A N 1
ATOM 648 C CA . VAL A 1 87 ? 2.722 9.855 -6.917 1.00 94.75 87 VAL A CA 1
ATOM 649 C C . VAL A 1 87 ? 1.643 10.778 -7.481 1.00 94.75 87 VAL A C 1
ATOM 651 O O . VAL A 1 87 ? 1.646 11.976 -7.218 1.00 94.75 87 VAL A O 1
ATOM 654 N N . GLU A 1 88 ? 0.708 10.214 -8.237 1.00 94.31 88 GLU A N 1
ATOM 655 C CA . GLU A 1 88 ? -0.521 10.870 -8.675 1.00 94.31 88 GLU A CA 1
ATOM 656 C C . GLU A 1 88 ? -1.711 10.224 -7.959 1.00 94.31 88 GLU A C 1
ATOM 658 O O . GLU A 1 88 ? -1.898 9.009 -8.034 1.00 94.31 88 GLU A O 1
ATOM 663 N N . ILE A 1 89 ? -2.518 11.028 -7.269 1.00 92.81 89 ILE A N 1
ATOM 664 C CA . ILE A 1 89 ? -3.723 10.573 -6.567 1.00 92.81 89 ILE A CA 1
ATOM 665 C C . ILE A 1 89 ? -4.925 10.824 -7.478 1.00 92.81 89 ILE A C 1
ATOM 667 O O . ILE A 1 89 ? -5.169 11.956 -7.886 1.00 92.81 89 ILE A O 1
ATOM 671 N N . HIS A 1 90 ? -5.679 9.775 -7.804 1.00 90.12 90 HIS A N 1
ATOM 672 C CA . HIS A 1 90 ? -6.903 9.884 -8.604 1.00 90.12 90 HIS A CA 1
ATOM 673 C C . HIS A 1 90 ? -8.141 10.062 -7.717 1.00 90.12 90 HIS A C 1
ATOM 675 O O . HIS A 1 90 ? -9.060 10.802 -8.068 1.00 90.12 90 HIS A O 1
ATOM 681 N N . THR A 1 91 ? -8.179 9.389 -6.563 1.00 87.69 91 THR A N 1
ATOM 682 C CA . THR A 1 91 ? -9.255 9.530 -5.575 1.00 87.69 91 THR A CA 1
ATOM 683 C C . THR A 1 91 ? -8.685 9.621 -4.166 1.00 87.69 91 THR A C 1
ATOM 685 O O . THR A 1 91 ? -7.817 8.834 -3.800 1.00 87.69 91 THR A O 1
ATOM 688 N N . HIS A 1 92 ? -9.213 10.553 -3.376 1.00 84.62 92 HIS A N 1
ATOM 689 C CA . HIS A 1 92 ? -8.834 10.789 -1.980 1.00 84.62 92 HIS A CA 1
ATOM 690 C C . HIS A 1 92 ? -9.729 10.019 -1.004 1.00 84.62 92 HIS A C 1
ATOM 692 O O . HIS A 1 92 ? -10.872 9.675 -1.335 1.00 84.62 92 HIS A O 1
ATOM 698 N N . LEU A 1 93 ? -9.244 9.819 0.221 1.00 76.69 93 LEU A N 1
ATOM 699 C CA . LEU A 1 93 ? -10.038 9.281 1.321 1.00 76.69 93 LEU A CA 1
ATOM 700 C C . LEU A 1 93 ? -11.075 10.324 1.748 1.00 76.69 93 LEU A C 1
ATOM 702 O O . LEU A 1 93 ? -10.766 11.362 2.331 1.00 76.69 93 LEU A O 1
ATOM 706 N N . LYS A 1 94 ? -12.345 10.085 1.416 1.00 64.81 94 LYS A N 1
ATOM 707 C CA . LYS A 1 94 ? -13.436 10.952 1.868 1.00 64.81 94 LYS A CA 1
ATOM 708 C C . LYS A 1 94 ? -13.806 10.583 3.299 1.00 64.81 94 LYS A C 1
ATOM 710 O O . LYS A 1 94 ? -14.367 9.510 3.515 1.00 64.81 94 LYS A O 1
ATOM 715 N N . HIS A 1 95 ? -13.607 11.506 4.243 1.00 49.81 95 HIS A N 1
ATOM 716 C CA . HIS A 1 95 ? -14.191 11.421 5.582 1.00 49.81 95 HIS A CA 1
ATOM 717 C C . HIS A 1 95 ? -15.722 11.317 5.485 1.00 49.81 95 HIS A C 1
ATOM 719 O O . HIS A 1 95 ? -16.433 12.311 5.353 1.00 49.81 95 HIS A O 1
ATOM 725 N N . SER A 1 96 ? -16.244 10.096 5.522 1.00 44.56 96 SER A N 1
ATOM 726 C CA . SER A 1 96 ? -17.675 9.840 5.631 1.00 44.56 96 SER A CA 1
ATOM 727 C C . SER A 1 96 ? -18.001 9.613 7.103 1.00 44.56 96 SER A C 1
ATOM 729 O O . SER A 1 96 ? -17.582 8.616 7.684 1.00 44.56 96 SER A O 1
ATOM 731 N N . HIS A 1 97 ? -18.766 10.523 7.711 1.00 47.16 97 HIS A N 1
ATOM 732 C CA . HIS A 1 97 ? -19.203 10.472 9.116 1.00 47.16 97 HIS A CA 1
ATOM 733 C C . HIS A 1 97 ? -20.168 9.314 9.456 1.00 47.16 97 HIS A C 1
ATOM 735 O O . HIS A 1 97 ? -20.759 9.288 10.533 1.00 47.16 97 HIS A O 1
ATOM 741 N N . HIS A 1 98 ? -20.329 8.327 8.574 1.00 44.00 98 HIS A N 1
ATOM 742 C CA . HIS A 1 98 ? -21.216 7.189 8.787 1.00 44.00 98 HIS A CA 1
ATOM 743 C C . HIS A 1 98 ? -20.487 5.879 8.492 1.00 44.00 98 HIS A C 1
ATOM 745 O O . HIS A 1 98 ? -20.523 5.351 7.381 1.00 44.00 98 HIS A O 1
ATOM 751 N N . HIS A 1 99 ? -19.831 5.344 9.522 1.00 42.12 99 HIS A N 1
ATOM 752 C CA . HIS A 1 99 ? -19.224 4.018 9.494 1.00 42.12 99 HIS A CA 1
ATOM 753 C C . HIS A 1 99 ? -20.282 2.941 9.206 1.00 42.12 99 HIS A C 1
ATOM 755 O O . HIS A 1 99 ? -21.067 2.572 10.080 1.00 42.12 99 HIS A O 1
ATOM 761 N N . LYS A 1 100 ? -20.254 2.364 8.002 1.00 41.56 100 LYS A N 1
ATOM 762 C CA . LYS A 1 100 ? -20.666 0.971 7.814 1.00 41.56 100 LYS A CA 1
ATOM 763 C C . LYS A 1 100 ? -19.428 0.106 8.015 1.00 41.56 100 LYS A C 1
ATOM 765 O O . LYS A 1 100 ? -18.470 0.218 7.259 1.00 41.56 100 LYS A O 1
ATOM 770 N N . LYS A 1 101 ? -19.450 -0.735 9.052 1.00 46.81 101 LYS A N 1
ATOM 771 C CA . LYS A 1 101 ? -18.451 -1.786 9.281 1.00 46.81 101 LYS A CA 1
ATOM 772 C C . LYS A 1 101 ? -18.400 -2.672 8.031 1.00 46.81 101 LYS A C 1
ATOM 774 O O 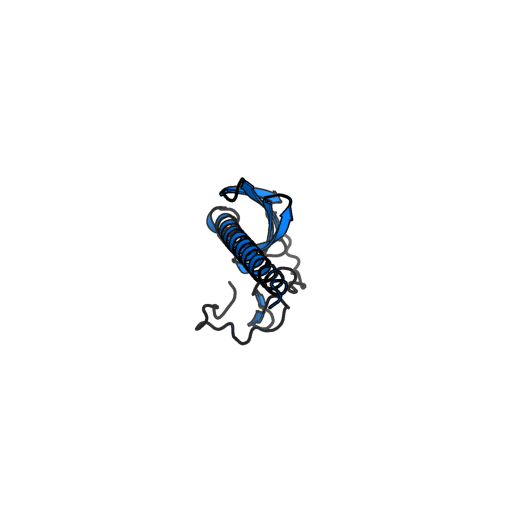. LYS A 1 101 ? -19.361 -3.384 7.757 1.00 46.81 101 LYS A O 1
ATOM 779 N N . SER A 1 102 ? -17.334 -2.586 7.240 1.00 48.47 102 SER A N 1
ATOM 780 C CA . SER A 1 102 ? -17.171 -3.426 6.054 1.00 48.47 102 SER A CA 1
ATOM 781 C C . SER A 1 102 ? -16.746 -4.834 6.481 1.00 48.47 102 SER A C 1
ATOM 783 O O . SER A 1 102 ? -15.600 -5.053 6.868 1.00 48.47 102 SER A O 1
ATOM 785 N N . GLU A 1 103 ? -17.677 -5.785 6.407 1.00 48.09 103 GLU A N 1
ATOM 786 C CA . GLU A 1 103 ? -17.523 -7.209 6.757 1.00 48.09 103 GLU A CA 1
ATOM 787 C C . GLU A 1 103 ? -16.766 -8.054 5.707 1.00 48.09 103 GLU A C 1
ATOM 789 O O . GLU A 1 103 ? -16.835 -9.282 5.724 1.00 48.09 103 GLU A O 1
ATOM 794 N N . HIS A 1 104 ? -16.035 -7.451 4.766 1.00 47.69 104 HIS A N 1
ATOM 795 C CA . HIS A 1 104 ? -15.414 -8.212 3.675 1.00 47.69 104 HIS A CA 1
ATOM 796 C C . HIS A 1 104 ? -14.010 -7.722 3.311 1.00 47.69 104 HIS A C 1
ATOM 798 O O . HIS A 1 104 ? -13.732 -7.356 2.179 1.00 47.69 104 HIS A O 1
ATOM 804 N N . TYR A 1 105 ? -13.092 -7.746 4.281 1.00 51.69 105 TYR A N 1
ATOM 805 C CA . TYR A 1 105 ? -11.653 -7.652 4.005 1.00 51.69 105 TYR A CA 1
ATOM 806 C C . TYR A 1 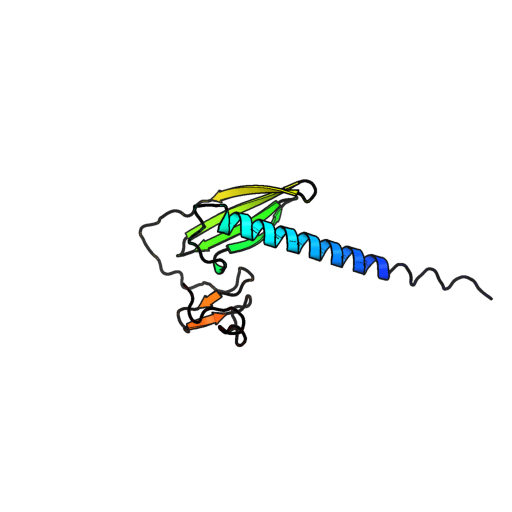105 ? -11.117 -9.063 3.714 1.00 51.69 105 TYR A C 1
ATOM 808 O O . TYR A 1 105 ? -10.465 -9.700 4.544 1.00 51.69 105 TYR A O 1
ATOM 816 N N . LYS A 1 106 ? -11.515 -9.625 2.570 1.00 47.19 106 LYS A N 1
ATOM 817 C CA . LYS A 1 106 ? -11.015 -10.913 2.082 1.00 47.19 106 LYS A CA 1
ATOM 818 C C . LYS A 1 106 ? -9.938 -10.628 1.041 1.00 47.19 106 LYS A C 1
ATOM 820 O O . LYS A 1 106 ? -10.306 -10.288 -0.070 1.00 47.19 106 LYS A O 1
ATOM 825 N N . GLY A 1 107 ? -8.662 -10.746 1.421 1.00 51.25 107 GLY A N 1
ATOM 826 C CA . GLY A 1 107 ? -7.514 -11.166 0.587 1.00 51.25 107 GLY A CA 1
ATOM 827 C C . GLY A 1 107 ? -7.266 -10.571 -0.813 1.00 51.25 107 GLY A C 1
ATOM 828 O O . GLY A 1 107 ? -6.307 -10.962 -1.460 1.00 51.25 107 GLY A O 1
ATOM 829 N N . GLU A 1 108 ? -8.057 -9.628 -1.323 1.00 47.50 108 GLU A N 1
ATOM 830 C CA . GLU A 1 108 ? -8.017 -9.230 -2.742 1.00 47.50 108 GLU A CA 1
ATOM 831 C C . GLU A 1 108 ? -6.757 -8.422 -3.114 1.00 47.50 108 GLU A C 1
ATOM 833 O O . GLU A 1 108 ? -6.491 -8.161 -4.282 1.00 47.50 108 GLU A O 1
ATOM 838 N N . TYR A 1 109 ? -5.940 -8.068 -2.118 1.00 51.41 109 TYR A N 1
ATOM 839 C CA . TYR A 1 109 ? -4.865 -7.084 -2.231 1.00 51.41 109 TYR A CA 1
ATOM 840 C C . TYR A 1 109 ? -3.451 -7.625 -1.994 1.00 51.41 109 TYR A C 1
ATOM 842 O O . TYR A 1 109 ? -2.500 -6.850 -1.885 1.00 51.41 109 TYR A O 1
ATOM 850 N N . GLY A 1 110 ? -3.278 -8.948 -1.953 1.00 59.00 110 GLY A N 1
ATOM 851 C CA . GLY A 1 110 ? -1.950 -9.550 -2.102 1.00 59.00 110 GLY A CA 1
ATOM 852 C C . GLY A 1 110 ? -0.998 -9.392 -0.903 1.00 59.00 110 GLY A C 1
ATOM 853 O O . GLY A 1 110 ? 0.187 -9.692 -1.035 1.00 59.00 110 GLY A O 1
ATOM 854 N N . GLY A 1 111 ? -1.469 -8.917 0.258 1.00 73.88 111 GLY A N 1
ATOM 855 C CA . GLY A 1 111 ? -0.634 -8.614 1.428 1.00 73.88 111 GLY A CA 1
ATOM 856 C C . GLY A 1 111 ? -1.140 -9.223 2.737 1.00 73.88 111 GLY A C 1
ATOM 857 O O . GLY A 1 111 ? -2.325 -9.521 2.881 1.00 73.88 111 GLY A O 1
ATOM 858 N N . PHE A 1 112 ? -0.236 -9.382 3.712 1.00 80.50 112 PHE A N 1
ATOM 859 C CA . PHE A 1 112 ? -0.610 -9.807 5.062 1.00 80.50 112 PHE A CA 1
ATOM 860 C C . PHE A 1 112 ? -1.452 -8.734 5.763 1.00 80.50 112 PHE A C 1
ATOM 862 O O . PHE A 1 112 ? -1.108 -7.551 5.726 1.00 80.50 112 PHE A O 1
ATOM 869 N N . TYR A 1 113 ? -2.516 -9.137 6.456 1.00 79.44 113 TYR A N 1
ATOM 870 C CA . TYR A 1 113 ? -3.395 -8.219 7.185 1.00 79.44 113 TYR A CA 1
ATOM 871 C C . TYR A 1 113 ? -3.810 -8.783 8.543 1.00 79.44 113 TYR A C 1
ATOM 873 O O . TYR A 1 113 ? -3.891 -9.994 8.728 1.00 79.44 113 TYR A O 1
ATOM 881 N N . TYR A 1 114 ? -4.070 -7.912 9.518 1.00 80.00 114 TYR A N 1
ATOM 882 C CA . TYR A 1 114 ? -4.512 -8.339 10.843 1.00 80.00 114 TYR A CA 1
ATOM 883 C C . TYR A 1 114 ? -6.040 -8.433 10.901 1.00 80.00 114 TYR A C 1
ATOM 885 O O . TYR A 1 114 ? -6.742 -7.422 10.858 1.00 80.00 114 TYR A O 1
ATOM 893 N N . ASP A 1 115 ? -6.566 -9.649 11.031 1.00 74.88 115 ASP A N 1
ATOM 894 C CA . ASP A 1 115 ? -7.989 -9.883 11.252 1.00 74.88 115 ASP A CA 1
ATOM 895 C C . ASP A 1 115 ? -8.325 -9.700 12.736 1.00 74.88 115 ASP A C 1
ATOM 897 O O . ASP A 1 115 ? -8.060 -10.563 13.581 1.00 74.88 115 ASP A O 1
ATOM 901 N N . ARG A 1 116 ? -8.947 -8.556 13.045 1.00 69.88 116 ARG A N 1
ATOM 902 C CA . ARG A 1 116 ? -9.361 -8.185 14.405 1.00 69.88 116 ARG A CA 1
ATOM 903 C C . ARG A 1 116 ? -10.420 -9.124 15.001 1.00 69.88 116 ARG A C 1
ATOM 905 O O . ARG A 1 116 ? -10.491 -9.209 16.221 1.00 69.88 116 ARG A O 1
ATOM 912 N N . HIS A 1 117 ? -11.204 -9.849 14.196 1.00 67.50 117 HIS A N 1
ATOM 913 C CA . HIS A 1 117 ? -12.257 -10.743 14.708 1.00 67.50 117 HIS A CA 1
ATOM 914 C C . HIS A 1 117 ? -11.690 -12.019 15.324 1.00 67.50 117 HIS A C 1
ATOM 916 O O . HIS A 1 117 ? -12.244 -12.549 16.284 1.00 67.50 117 HIS A O 1
ATOM 922 N N . VAL A 1 118 ? -10.577 -12.506 14.777 1.00 77.50 118 VAL A N 1
ATOM 923 C CA . VAL A 1 118 ? -9.881 -13.700 15.282 1.00 77.50 118 VAL A CA 1
ATOM 924 C C . VAL A 1 118 ? -8.563 -13.363 15.974 1.00 77.50 118 VAL A C 1
ATOM 926 O O . VAL A 1 118 ? -7.890 -14.272 16.452 1.00 77.50 118 VAL A O 1
ATOM 929 N N . ALA A 1 119 ? -8.208 -12.075 16.038 1.00 79.50 119 ALA A N 1
ATOM 930 C CA . ALA A 1 119 ? -6.975 -11.543 16.613 1.00 79.50 119 ALA A CA 1
ATOM 931 C C . ALA A 1 119 ? -5.699 -12.175 16.023 1.00 79.50 119 ALA A C 1
ATOM 933 O O . ALA A 1 119 ? -4.741 -12.454 16.747 1.00 79.50 119 ALA A O 1
ATOM 934 N N . LYS A 1 120 ? -5.688 -12.424 14.707 1.00 84.62 120 LYS A N 1
ATOM 935 C CA . LYS A 1 120 ? -4.566 -13.072 14.012 1.00 84.62 120 LYS A CA 1
ATOM 936 C C . LYS A 1 120 ? -4.226 -12.376 12.706 1.00 84.62 120 LYS A C 1
ATOM 938 O O . LYS A 1 120 ? -5.097 -11.845 12.025 1.00 84.62 120 LYS A O 1
ATOM 943 N N . TRP A 1 121 ? -2.956 -12.464 12.335 1.00 83.75 121 TRP A N 1
ATOM 944 C CA . TRP A 1 121 ? -2.501 -12.144 10.991 1.00 83.75 121 TRP A CA 1
ATOM 945 C C . TRP A 1 121 ? -3.014 -13.170 9.988 1.00 83.75 121 TRP A C 1
ATOM 947 O O . TRP A 1 121 ? -3.076 -14.368 10.278 1.00 83.75 121 TRP A O 1
ATOM 957 N N . ARG A 1 122 ? -3.363 -12.689 8.802 1.00 83.88 122 ARG A N 1
ATOM 958 C CA . ARG A 1 122 ? -3.731 -13.481 7.640 1.00 83.88 122 ARG A CA 1
ATOM 959 C C . ARG A 1 122 ? -2.779 -13.207 6.495 1.00 83.88 122 ARG A C 1
ATOM 961 O O . ARG A 1 122 ? -2.223 -12.115 6.418 1.00 83.88 122 ARG A O 1
ATOM 968 N N . ASP A 1 123 ? -2.566 -14.217 5.672 1.00 82.94 123 ASP A N 1
ATOM 969 C CA . ASP A 1 123 ? -1.787 -14.136 4.447 1.00 82.94 123 ASP A CA 1
ATOM 970 C C . ASP A 1 123 ? -2.598 -13.486 3.307 1.00 82.94 123 ASP A C 1
ATOM 972 O O . ASP A 1 123 ? -3.787 -13.187 3.485 1.00 82.94 123 ASP A O 1
ATOM 976 N N . PRO A 1 124 ? -1.963 -13.222 2.153 1.00 76.62 124 PRO A N 1
ATOM 977 C CA . PRO A 1 124 ? -2.645 -12.696 0.975 1.00 76.62 124 PRO A CA 1
ATOM 978 C C . PRO A 1 124 ? -3.869 -13.510 0.540 1.00 76.62 124 PRO A C 1
ATOM 980 O O . PRO A 1 124 ? -4.864 -12.932 0.119 1.00 76.62 124 PRO A O 1
ATOM 983 N N . ASP A 1 125 ? -3.830 -14.833 0.700 1.00 73.88 125 ASP A N 1
ATOM 984 C CA . ASP A 1 125 ? -4.919 -15.746 0.336 1.00 73.88 125 ASP A CA 1
ATOM 985 C C . ASP A 1 125 ? -6.053 -15.768 1.386 1.00 73.88 125 ASP A C 1
ATOM 987 O O . ASP A 1 125 ? -7.094 -16.408 1.213 1.00 73.88 125 ASP A O 1
ATOM 991 N N . GLY A 1 126 ? -5.886 -15.030 2.488 1.00 72.06 126 GLY A N 1
ATOM 992 C CA . GLY A 1 126 ? -6.845 -14.915 3.578 1.00 72.06 126 GLY A CA 1
ATOM 993 C C . GLY A 1 126 ? -6.787 -16.064 4.587 1.00 72.06 126 GLY A C 1
ATOM 994 O O . GLY A 1 126 ? -7.646 -16.134 5.476 1.00 72.06 126 GLY A O 1
ATOM 995 N N . HIS A 1 127 ? -5.801 -16.957 4.516 1.00 82.69 127 HIS A N 1
ATOM 996 C CA . HIS A 1 127 ? -5.557 -17.961 5.549 1.00 82.69 127 HIS A CA 1
ATOM 997 C C . HIS A 1 127 ? -4.841 -17.343 6.745 1.00 82.69 127 HIS A C 1
ATOM 999 O O . HIS A 1 127 ? -4.198 -16.307 6.646 1.00 82.69 127 HIS A O 1
ATOM 1005 N N . VAL A 1 128 ? -4.973 -17.959 7.921 1.00 85.12 128 VAL A N 1
ATOM 1006 C CA . VAL A 1 128 ? -4.241 -17.502 9.108 1.00 85.12 128 VAL A CA 1
ATOM 1007 C C . VAL A 1 128 ? -2.748 -17.713 8.876 1.00 85.12 128 VAL A C 1
ATOM 1009 O O . VAL A 1 128 ? -2.297 -18.834 8.654 1.00 85.12 128 VAL A O 1
ATOM 1012 N N . CYS A 1 129 ? -1.975 -16.642 8.996 1.00 85.56 129 CYS A N 1
ATOM 1013 C CA . CYS A 1 129 ? -0.531 -16.708 8.904 1.00 85.56 129 CYS A CA 1
ATOM 1014 C C . CYS A 1 129 ? 0.046 -17.233 10.225 1.00 85.56 129 CYS A C 1
ATOM 1016 O O . CYS A 1 129 ? 0.164 -16.506 11.212 1.00 85.56 129 CYS A O 1
ATOM 1018 N N . HIS A 1 130 ? 0.414 -18.513 10.245 1.00 86.44 130 HIS A N 1
ATOM 10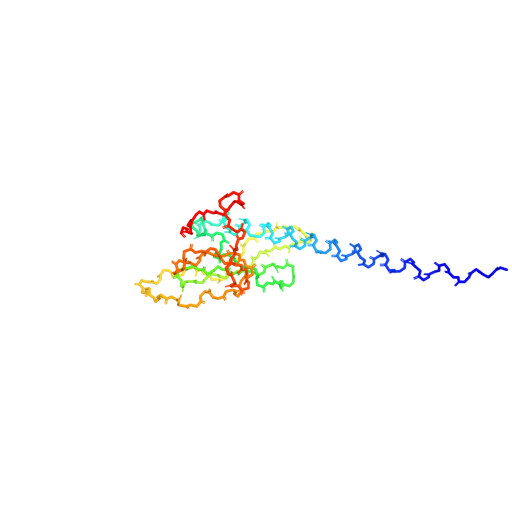19 C CA . HIS A 1 130 ? 0.984 -19.170 11.426 1.00 86.44 130 HIS A CA 1
ATOM 1020 C C . HIS A 1 130 ? 2.430 -18.751 11.732 1.00 86.44 130 HIS A C 1
ATOM 1022 O O . HIS A 1 130 ? 2.895 -18.947 12.851 1.00 86.44 130 HIS A O 1
ATOM 1028 N N . THR A 1 131 ? 3.130 -18.172 10.757 1.00 86.88 131 THR A N 1
ATOM 1029 C CA . THR A 1 131 ? 4.509 -17.677 10.888 1.00 86.88 131 THR A CA 1
ATOM 1030 C C . THR A 1 131 ? 4.583 -16.188 11.231 1.00 86.88 131 THR A C 1
ATOM 1032 O O . THR A 1 131 ? 5.665 -15.686 11.526 1.00 86.88 131 THR A O 1
ATOM 1035 N N . CYS A 1 132 ? 3.456 -15.472 11.216 1.00 83.12 132 CYS A N 1
ATOM 1036 C CA . CYS A 1 132 ? 3.390 -14.039 11.485 1.00 83.12 132 CYS A CA 1
ATOM 1037 C C . CYS A 1 132 ? 3.395 -13.775 12.994 1.00 83.12 132 CYS A C 1
ATOM 1039 O O . CYS A 1 132 ? 2.346 -13.578 13.614 1.00 83.12 132 CYS A O 1
ATOM 1041 N N . THR A 1 133 ? 4.589 -13.800 13.580 1.00 81.88 133 THR A N 1
ATOM 1042 C CA . THR A 1 133 ? 4.829 -13.566 15.006 1.00 81.88 133 THR A CA 1
ATOM 1043 C C . THR A 1 133 ? 5.695 -12.318 15.232 1.00 81.88 133 THR A C 1
ATOM 1045 O O . THR A 1 133 ? 6.357 -11.859 14.292 1.00 81.88 133 THR A O 1
ATOM 1048 N N . PRO A 1 134 ? 5.733 -11.764 16.460 1.00 80.44 134 PRO A N 1
ATOM 1049 C CA . PRO A 1 134 ? 6.620 -10.647 16.802 1.00 80.44 134 PRO A CA 1
ATOM 1050 C C . PRO A 1 134 ? 8.090 -10.911 16.490 1.00 80.44 134 PRO A C 1
ATOM 1052 O O . PRO A 1 134 ? 8.784 -10.016 16.015 1.00 80.44 134 PRO A O 1
ATOM 1055 N N . GLU A 1 135 ? 8.545 -12.148 16.675 1.00 73.19 135 GLU A N 1
ATOM 1056 C CA . GLU A 1 135 ? 9.915 -12.577 16.378 1.00 73.19 135 GLU A CA 1
ATOM 1057 C C . GLU A 1 135 ? 10.239 -12.477 14.880 1.00 73.19 135 GLU A C 1
ATOM 1059 O O . GLU A 1 135 ? 11.386 -12.243 14.512 1.00 73.19 135 GLU A O 1
ATOM 1064 N N . ASN A 1 136 ? 9.218 -12.583 14.025 1.00 77.50 136 ASN A N 1
ATOM 1065 C CA . ASN A 1 136 ? 9.319 -12.445 12.574 1.00 77.50 136 ASN A CA 1
ATOM 1066 C C . ASN A 1 136 ? 8.886 -11.051 12.080 1.00 77.50 136 ASN A C 1
ATOM 1068 O O . ASN A 1 136 ? 8.609 -10.874 10.895 1.00 77.50 136 ASN A O 1
ATOM 1072 N N . GLY A 1 137 ? 8.815 -10.058 12.974 1.00 76.44 137 GLY A N 1
ATOM 1073 C CA . GLY A 1 137 ? 8.528 -8.663 12.630 1.00 76.44 137 GLY A CA 1
ATOM 1074 C C . GLY A 1 137 ? 7.043 -8.297 12.540 1.00 76.44 137 GLY A C 1
ATOM 1075 O O . GLY A 1 137 ? 6.723 -7.191 12.108 1.00 76.44 137 GLY A O 1
ATOM 1076 N N . PHE A 1 138 ? 6.128 -9.178 12.962 1.00 83.25 138 PHE A N 1
ATOM 1077 C CA . PHE A 1 138 ? 4.686 -8.907 12.961 1.00 83.25 138 PHE A CA 1
ATOM 1078 C C . PHE A 1 138 ? 4.200 -8.485 14.352 1.00 83.25 138 PHE A C 1
ATOM 1080 O O . PHE A 1 138 ? 4.339 -9.253 15.302 1.00 83.25 138 PHE A O 1
ATOM 1087 N N . PRO A 1 139 ? 3.573 -7.310 14.524 1.00 78.44 139 PRO A N 1
ATOM 1088 C CA . PRO A 1 139 ? 3.135 -6.887 15.847 1.00 78.44 139 PRO A CA 1
ATOM 1089 C C . PRO A 1 139 ? 2.045 -7.816 16.400 1.00 78.44 139 PRO A C 1
ATOM 1091 O O . PRO A 1 139 ? 1.240 -8.378 15.659 1.00 78.44 139 PRO A O 1
ATOM 1094 N N . THR A 1 140 ? 1.976 -7.968 17.726 1.00 75.94 140 THR A N 1
ATOM 1095 C CA . THR A 1 140 ? 0.987 -8.841 18.394 1.00 75.94 140 THR A CA 1
ATOM 1096 C C . THR A 1 140 ? -0.467 -8.470 18.095 1.00 75.94 140 THR A C 1
ATOM 1098 O O . THR A 1 140 ? -1.368 -9.292 18.269 1.00 75.94 140 THR A O 1
ATOM 1101 N N . ARG A 1 141 ? -0.714 -7.221 17.688 1.00 70.69 141 ARG A N 1
ATOM 1102 C CA . ARG A 1 141 ? -2.022 -6.700 17.293 1.00 70.69 141 ARG A CA 1
ATOM 1103 C C . ARG A 1 141 ? -1.852 -5.781 16.087 1.00 70.69 141 ARG A C 1
ATOM 1105 O O . ARG A 1 141 ? -0.831 -5.105 15.980 1.00 70.69 141 ARG A O 1
ATOM 1112 N N . GLY A 1 142 ? -2.844 -5.762 15.203 1.00 60.81 142 GLY A N 1
ATOM 1113 C CA . GLY A 1 142 ? -2.982 -4.707 14.202 1.00 60.81 142 GLY A CA 1
ATOM 1114 C C . GLY A 1 142 ? -3.377 -3.399 14.883 1.00 60.81 142 GLY A C 1
ATOM 1115 O O . GLY A 1 142 ? -4.176 -3.426 15.824 1.00 60.81 142 GLY A O 1
ATOM 1116 N N . TYR A 1 143 ? -2.782 -2.298 14.433 1.00 55.72 143 TYR A N 1
ATOM 1117 C CA . TYR A 1 143 ? -3.135 -0.942 14.851 1.00 55.72 143 TYR A CA 1
ATOM 1118 C C . TYR A 1 143 ? -4.439 -0.500 14.174 1.00 55.72 143 TYR A C 1
ATOM 1120 O O . TYR A 1 143 ? -4.639 -0.861 12.990 1.00 55.72 143 TYR A O 1
#

Radius of gyration: 20.5 Å; chains: 1; bounding box: 54×49×56 Å